Protein AF-A0AAD7IIM8-F1 (afdb_monomer_lite)

Secondary structure (DSSP, 8-state):
-TT-EE--S--S-S--TT--SSS-EEHHHHHHHHHHHHHHHHHHH-GGGHHHHHHHHHHHT-SSTTTSTT--HHHHHHHHHHHHHTS-TTTTTS-PPP-----BTTB--------------------------------

Structure (mmCIF, N/CA/C/O backbone):
data_AF-A0AAD7IIM8-F1
#
_entry.id   AF-A0AAD7IIM8-F1
#
loop_
_atom_site.group_PDB
_atom_site.id
_atom_site.type_symbol
_atom_site.label_atom_id
_atom_site.label_alt_id
_atom_site.label_comp_id
_atom_site.label_asym_id
_atom_site.label_entity_id
_atom_site.label_seq_id
_atom_site.pdbx_PDB_ins_code
_atom_site.Cartn_x
_atom_site.Cartn_y
_atom_site.Cartn_z
_atom_site.occupancy
_atom_site.B_iso_or_equiv
_atom_site.auth_seq_id
_atom_site.auth_comp_id
_atom_site.auth_asym_id
_atom_site.auth_atom_id
_atom_site.pdbx_PDB_model_num
ATOM 1 N N . PRO A 1 1 ? -21.099 5.435 1.214 1.00 53.75 1 PRO A N 1
ATOM 2 C CA . PRO A 1 1 ? -20.344 4.400 1.973 1.00 53.75 1 PRO A CA 1
ATOM 3 C C . PRO A 1 1 ? -19.258 4.956 2.915 1.00 53.75 1 PRO A C 1
ATOM 5 O O . PRO A 1 1 ? -18.907 4.272 3.867 1.00 53.75 1 PRO A O 1
ATOM 8 N N . GLU A 1 2 ? -18.746 6.172 2.682 1.00 58.75 2 GLU A N 1
ATOM 9 C CA . GLU A 1 2 ? -17.541 6.730 3.336 1.00 58.75 2 GLU A CA 1
ATOM 10 C C . GLU A 1 2 ? -17.604 6.970 4.860 1.00 58.75 2 GLU A C 1
ATOM 12 O O . GLU A 1 2 ? -16.600 7.375 5.435 1.00 58.75 2 GLU A O 1
ATOM 17 N N . ASN A 1 3 ? -18.739 6.734 5.529 1.00 67.44 3 ASN A N 1
ATOM 18 C CA . ASN A 1 3 ? -18.929 7.044 6.956 1.00 67.44 3 ASN A CA 1
ATOM 19 C C . ASN A 1 3 ? -19.396 5.839 7.800 1.00 67.44 3 ASN A C 1
ATOM 21 O O . ASN A 1 3 ? -20.126 5.997 8.776 1.00 67.44 3 ASN A O 1
ATOM 25 N N . THR A 1 4 ? -19.019 4.617 7.411 1.00 79.06 4 THR A N 1
ATOM 26 C CA . THR A 1 4 ? -19.258 3.434 8.257 1.00 79.06 4 THR A CA 1
ATOM 27 C C . THR A 1 4 ? -18.154 3.350 9.306 1.00 79.06 4 THR A C 1
ATOM 29 O O . THR A 1 4 ? -17.024 2.969 8.994 1.00 79.06 4 THR A O 1
ATOM 32 N N . GLN A 1 5 ? -18.482 3.731 10.540 1.00 87.81 5 GLN A N 1
ATOM 33 C CA . GLN A 1 5 ? -17.584 3.616 11.685 1.00 87.81 5 GLN A CA 1
ATOM 34 C C . GLN A 1 5 ? -17.854 2.331 12.472 1.00 87.81 5 GLN A C 1
ATOM 36 O O . GLN A 1 5 ? -19.012 1.974 12.693 1.00 87.81 5 GLN A O 1
ATOM 41 N N . VAL A 1 6 ? -16.796 1.653 12.922 1.00 89.44 6 VAL A N 1
ATOM 42 C CA . VAL A 1 6 ? -16.889 0.438 13.752 1.00 89.44 6 VAL A CA 1
ATOM 43 C C . VAL A 1 6 ? -15.863 0.449 14.883 1.00 89.44 6 VAL A C 1
ATOM 45 O O . VAL A 1 6 ? -14.934 1.250 14.878 1.00 89.44 6 VAL A O 1
ATOM 48 N N . VAL A 1 7 ? -16.020 -0.473 15.833 1.00 91.25 7 VAL A N 1
ATOM 49 C CA . VAL A 1 7 ? -15.014 -0.806 16.851 1.00 91.25 7 VAL A CA 1
ATOM 50 C C . VAL A 1 7 ? -14.586 -2.267 16.700 1.00 91.25 7 VAL A C 1
ATOM 52 O O . VAL A 1 7 ? -15.378 -3.121 16.306 1.00 91.25 7 VAL A O 1
ATOM 55 N N . GLY A 1 8 ? -13.337 -2.566 17.042 1.00 89.88 8 GLY A N 1
ATOM 56 C CA . GLY A 1 8 ? -12.748 -3.901 16.973 1.00 89.88 8 GLY A CA 1
ATOM 57 C C . GLY A 1 8 ? -11.231 -3.855 16.786 1.00 89.88 8 GLY A C 1
ATOM 58 O O . GLY A 1 8 ? -10.7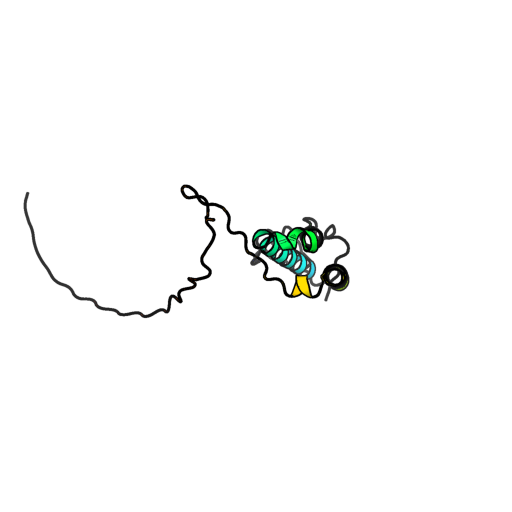05 -2.933 16.173 1.00 89.88 8 GLY A O 1
ATOM 59 N N . VAL A 1 9 ? -10.529 -4.875 17.290 1.00 86.38 9 VAL A N 1
ATOM 60 C CA . VAL A 1 9 ? -9.059 -5.040 17.162 1.00 86.38 9 VAL A CA 1
ATOM 61 C C . VAL A 1 9 ? -8.655 -6.264 16.328 1.00 86.38 9 VAL A C 1
ATOM 63 O O . VAL A 1 9 ? -7.497 -6.679 16.303 1.00 86.38 9 VAL A O 1
ATOM 66 N N . PHE A 1 10 ? -9.626 -6.888 15.665 1.00 84.12 10 PHE A N 1
ATOM 67 C CA . PHE A 1 10 ? -9.429 -8.094 14.872 1.00 84.12 10 PHE A CA 1
ATOM 68 C C . PHE A 1 10 ? -9.427 -7.744 13.378 1.00 84.12 10 PHE A C 1
ATOM 70 O O . PHE A 1 10 ? -10.468 -7.778 12.736 1.00 84.12 10 PHE A O 1
ATOM 77 N N . GLY A 1 11 ? -8.248 -7.419 12.842 1.00 82.38 11 GLY A N 1
ATOM 78 C CA . GLY A 1 11 ? -7.960 -7.381 11.400 1.00 82.38 11 GLY A CA 1
ATOM 79 C C . GLY A 1 11 ? -6.954 -8.464 10.993 1.00 82.38 11 GLY A C 1
ATOM 80 O O . GLY A 1 11 ? -6.332 -9.079 11.867 1.00 82.38 11 GLY A O 1
ATOM 81 N N . GLN A 1 12 ? -6.788 -8.706 9.689 1.00 85.12 12 GLN A N 1
ATOM 82 C CA . GLN A 1 12 ? -5.693 -9.537 9.166 1.00 85.12 12 GLN A CA 1
ATOM 83 C C . GLN A 1 12 ? -4.362 -8.793 9.310 1.00 85.12 12 GLN A C 1
ATOM 85 O O . GLN A 1 12 ? -3.417 -9.322 9.894 1.00 85.12 12 GLN A O 1
ATOM 90 N N . ASP A 1 13 ? -4.325 -7.543 8.851 1.00 88.38 13 ASP A N 1
ATOM 91 C CA . ASP A 1 13 ? -3.231 -6.625 9.127 1.00 88.38 13 ASP A CA 1
ATOM 92 C C . ASP A 1 13 ? -3.295 -6.156 10.593 1.00 88.38 13 ASP A C 1
ATOM 94 O O . ASP A 1 13 ? -4.321 -5.661 11.068 1.00 88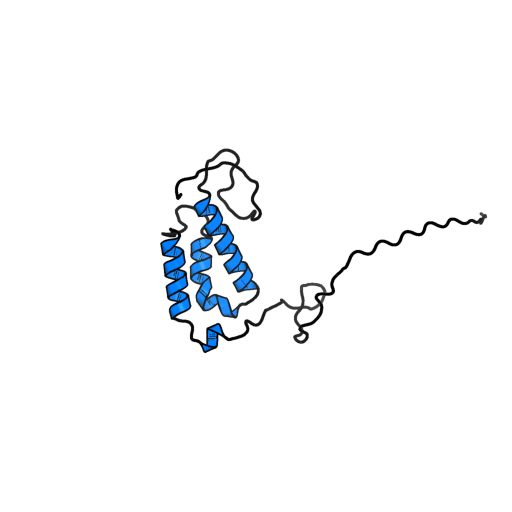.38 13 ASP A O 1
ATOM 98 N N . LYS A 1 14 ? -2.197 -6.353 11.329 1.00 87.62 14 LYS A N 1
ATOM 99 C CA . LYS A 1 14 ? -2.044 -5.930 12.733 1.00 87.62 14 LYS A CA 1
ATOM 100 C C . LYS A 1 14 ? -1.335 -4.585 12.886 1.00 87.62 14 LYS A C 1
ATOM 102 O O . LYS A 1 14 ? -1.216 -4.105 14.008 1.00 87.62 14 LYS A O 1
ATOM 107 N N . THR A 1 15 ? -0.853 -4.003 11.790 1.00 90.50 15 THR A N 1
ATOM 108 C CA . THR A 1 15 ? -0.114 -2.732 11.782 1.00 90.50 15 THR A CA 1
ATOM 109 C C . THR A 1 15 ? -1.027 -1.513 11.642 1.00 90.50 15 THR A C 1
ATOM 111 O O . THR A 1 15 ? -0.587 -0.402 11.918 1.00 90.50 15 THR A O 1
ATOM 114 N N . VAL A 1 16 ? -2.306 -1.725 11.295 1.00 90.38 16 VAL A N 1
ATOM 115 C CA . VAL A 1 16 ? -3.361 -0.699 11.228 1.00 90.38 16 VAL A CA 1
ATOM 116 C C . VAL A 1 16 ? -3.483 0.035 12.581 1.00 90.38 16 VAL A C 1
ATOM 118 O O . VAL A 1 16 ? -3.931 -0.573 13.560 1.00 90.38 16 VAL A O 1
ATOM 121 N N . PRO A 1 17 ? -3.123 1.329 12.665 1.00 89.31 17 PRO A N 1
ATOM 122 C CA . PRO A 1 17 ? -2.981 2.034 13.943 1.00 89.31 17 PRO A CA 1
ATOM 123 C C . PRO A 1 17 ? -4.310 2.422 14.610 1.00 89.31 17 PRO A C 1
ATOM 125 O O . PRO A 1 17 ? -4.353 2.601 15.826 1.00 89.31 17 PRO A O 1
ATOM 128 N N . GLU A 1 18 ? -5.404 2.547 13.854 1.00 87.81 18 GLU A N 1
ATOM 129 C CA . GLU A 1 18 ? -6.719 2.950 14.379 1.00 87.81 18 GLU A CA 1
ATOM 130 C C . GLU A 1 18 ? -7.539 1.813 15.021 1.00 87.81 18 GLU A C 1
ATOM 132 O O . GLU A 1 18 ? -8.600 2.075 15.592 1.00 87.81 18 GLU A O 1
ATOM 137 N N . LEU A 1 19 ? -7.078 0.557 14.943 1.00 89.88 19 LEU A N 1
ATOM 138 C CA . LEU A 1 19 ? -7.803 -0.600 15.476 1.00 89.88 19 LEU A CA 1
ATOM 139 C C . LEU A 1 19 ? -7.997 -0.489 16.998 1.00 89.88 19 LEU A C 1
ATOM 141 O O . LEU A 1 19 ? -7.083 -0.733 17.786 1.00 89.88 19 LEU A O 1
ATOM 145 N N . SER A 1 20 ? -9.223 -0.181 17.424 1.00 89.81 20 SER A N 1
ATOM 146 C CA . SER A 1 20 ? -9.565 0.051 18.830 1.00 89.81 20 SER A CA 1
ATOM 147 C C . SER A 1 20 ? -10.829 -0.689 19.261 1.00 89.81 20 SER A C 1
ATOM 149 O O . SER A 1 20 ? -11.802 -0.788 18.518 1.00 89.81 20 SER A O 1
ATOM 151 N N . LYS A 1 21 ? -10.846 -1.189 20.505 1.00 91.69 21 LYS A N 1
ATOM 152 C CA . LYS A 1 21 ? -12.039 -1.812 21.117 1.00 91.69 21 LYS A CA 1
ATOM 153 C C . LYS A 1 21 ? -13.105 -0.790 21.531 1.00 91.69 21 LYS A C 1
ATOM 155 O O . LYS A 1 21 ? -14.225 -1.194 21.825 1.00 91.69 21 LYS A O 1
ATOM 160 N N . THR A 1 22 ? -12.747 0.490 21.627 1.00 91.88 22 THR A N 1
ATOM 161 C CA . THR A 1 22 ? -13.566 1.528 22.279 1.00 91.88 22 THR A CA 1
ATOM 162 C C . THR A 1 22 ? -13.721 2.805 21.460 1.00 91.88 22 THR A C 1
ATOM 164 O O . THR A 1 22 ? -14.715 3.502 21.635 1.00 91.88 22 THR A O 1
ATOM 167 N N . ILE A 1 23 ? -12.769 3.117 20.577 1.00 90.25 23 ILE A N 1
ATOM 168 C CA . ILE A 1 23 ? -12.799 4.309 19.722 1.00 90.25 23 ILE A CA 1
ATOM 169 C C . ILE A 1 23 ? -13.294 3.882 18.333 1.00 90.25 23 ILE A C 1
ATOM 171 O O . ILE A 1 23 ? -12.642 3.036 17.719 1.00 90.25 23 ILE A O 1
ATOM 175 N N . PRO A 1 24 ? -14.423 4.418 17.833 1.00 90.75 24 PRO A N 1
ATOM 176 C CA . PRO A 1 24 ? -14.891 4.116 16.488 1.00 90.75 24 PRO A CA 1
ATOM 177 C C . PRO A 1 24 ? -13.924 4.637 15.421 1.00 90.75 24 PRO A C 1
ATOM 179 O O . PRO A 1 24 ? -13.488 5.786 15.486 1.00 90.75 24 PRO A O 1
ATOM 182 N N . TYR A 1 25 ? -13.635 3.815 14.416 1.00 89.19 25 TYR A N 1
ATOM 183 C CA . TYR A 1 25 ? -12.771 4.159 13.286 1.00 89.19 25 TYR A CA 1
ATOM 184 C C . TYR A 1 25 ? -13.452 3.874 11.946 1.00 89.19 25 TYR A C 1
ATOM 186 O O . TYR A 1 25 ? -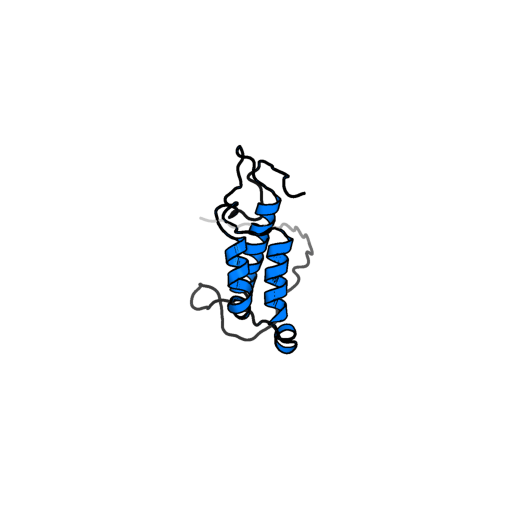14.394 3.085 11.860 1.00 89.19 25 TYR A O 1
ATOM 194 N N . ASN A 1 26 ? -12.983 4.532 10.885 1.00 88.38 26 ASN A N 1
ATOM 195 C CA . ASN A 1 26 ? -13.561 4.426 9.547 1.00 88.38 26 ASN A CA 1
ATOM 196 C C . ASN A 1 26 ? -13.007 3.202 8.796 1.00 88.38 26 ASN A C 1
ATOM 198 O O . ASN A 1 26 ? -11.832 3.186 8.428 1.00 88.38 26 ASN A O 1
ATOM 202 N N . LEU A 1 27 ? -13.861 2.214 8.506 1.00 86.69 27 LEU A N 1
ATOM 203 C CA . LEU A 1 27 ? -13.471 0.999 7.772 1.00 86.69 27 LEU A CA 1
ATOM 204 C C . LEU A 1 27 ? -12.835 1.291 6.409 1.00 86.69 27 LEU A C 1
ATOM 206 O O . LEU A 1 27 ? -11.845 0.669 6.040 1.00 86.69 27 LEU A O 1
ATOM 210 N N . PHE A 1 28 ? -13.349 2.282 5.681 1.00 85.81 28 PHE A N 1
ATOM 211 C CA . PHE A 1 28 ? -12.829 2.619 4.359 1.00 85.81 28 PHE A CA 1
ATOM 212 C C . PHE A 1 28 ? -11.375 3.132 4.418 1.00 85.81 28 PHE A C 1
ATOM 214 O O . PHE A 1 28 ? -10.579 2.882 3.514 1.00 85.81 28 PHE A O 1
ATOM 221 N N . LYS A 1 29 ? -10.997 3.809 5.512 1.00 85.88 29 LYS A N 1
ATOM 222 C CA . LYS A 1 29 ? -9.610 4.234 5.753 1.00 85.88 29 LYS A CA 1
ATOM 223 C C . LYS A 1 29 ? -8.705 3.055 6.123 1.00 85.88 29 LYS A C 1
ATOM 225 O O . LYS A 1 29 ? -7.552 3.050 5.688 1.00 85.88 29 LYS A O 1
ATOM 230 N N . VAL A 1 30 ? -9.223 2.065 6.856 1.00 89.19 30 VAL A N 1
ATOM 231 C CA . VAL A 1 30 ? -8.514 0.808 7.161 1.00 89.19 30 VAL A CA 1
ATOM 232 C C . VAL A 1 30 ? -8.209 0.037 5.877 1.00 89.19 30 VAL A C 1
ATOM 234 O O . VAL A 1 30 ? -7.069 -0.370 5.673 1.00 89.19 30 VAL A O 1
ATOM 237 N N . ASP A 1 31 ? -9.177 -0.105 4.969 1.00 88.25 31 ASP A N 1
ATOM 238 C CA . ASP A 1 31 ? -8.973 -0.816 3.698 1.00 88.25 31 ASP A CA 1
ATOM 239 C C . ASP A 1 31 ? -7.921 -0.139 2.805 1.00 88.25 31 ASP A C 1
ATOM 241 O O . ASP A 1 31 ? -7.092 -0.823 2.202 1.00 88.25 31 ASP A O 1
ATOM 245 N N . ILE A 1 32 ? -7.879 1.201 2.779 1.00 88.75 32 ILE A N 1
ATOM 246 C CA . ILE A 1 32 ? -6.802 1.955 2.114 1.00 88.75 32 ILE A CA 1
ATOM 247 C C . ILE A 1 32 ? -5.436 1.629 2.728 1.00 88.75 32 ILE A C 1
ATOM 249 O O . ILE A 1 32 ? -4.483 1.398 1.986 1.00 88.75 32 ILE A O 1
ATOM 253 N N . TYR A 1 33 ? -5.331 1.588 4.058 1.00 91.19 33 TYR A N 1
ATOM 254 C CA . TYR A 1 33 ? -4.073 1.282 4.743 1.00 91.19 33 TYR A CA 1
ATOM 255 C C . TYR A 1 33 ? -3.597 -0.146 4.434 1.00 91.19 33 TYR A C 1
ATOM 257 O O . TYR A 1 33 ? -2.452 -0.341 4.026 1.00 91.19 33 TYR A O 1
ATOM 265 N N . GLN A 1 34 ? -4.498 -1.130 4.528 1.00 92.19 34 GLN A N 1
ATOM 266 C CA . GLN A 1 34 ? -4.205 -2.528 4.193 1.00 92.19 34 GLN A CA 1
ATOM 267 C C . GLN A 1 34 ? -3.761 -2.679 2.727 1.00 92.19 34 GLN A C 1
ATOM 269 O O . GLN A 1 34 ? -2.775 -3.361 2.448 1.00 92.19 34 GLN A O 1
ATOM 274 N N . LEU A 1 35 ? -4.423 -1.999 1.782 1.00 91.31 35 LEU A N 1
ATOM 275 C CA . LEU A 1 35 ? -4.018 -2.001 0.372 1.00 91.31 35 LEU A CA 1
ATOM 276 C C . LEU A 1 35 ? -2.662 -1.302 0.151 1.00 91.31 35 LEU A C 1
ATOM 278 O O . LEU A 1 35 ? -1.862 -1.759 -0.664 1.00 91.31 35 LEU A O 1
ATOM 282 N N . GLY A 1 36 ? -2.363 -0.244 0.907 1.00 92.19 36 GLY A N 1
ATOM 283 C CA . GLY A 1 36 ? -1.043 0.392 0.923 1.00 92.19 36 GLY A CA 1
ATOM 284 C C . GLY A 1 36 ? 0.060 -0.571 1.377 1.00 92.19 36 GLY A C 1
ATOM 285 O O . GLY A 1 36 ? 1.115 -0.644 0.748 1.00 92.19 36 GLY A O 1
ATOM 286 N N . ASN A 1 37 ? -0.212 -1.390 2.395 1.00 94.75 37 ASN A N 1
ATOM 287 C CA . ASN A 1 37 ? 0.706 -2.442 2.834 1.00 94.75 37 ASN A CA 1
ATOM 288 C C . ASN A 1 37 ? 0.864 -3.578 1.811 1.00 94.75 37 ASN A C 1
ATOM 290 O O . ASN A 1 37 ? 1.966 -4.107 1.670 1.00 94.75 37 ASN A O 1
ATOM 294 N N . VAL A 1 38 ? -0.171 -3.902 1.026 1.00 94.31 38 VAL A N 1
ATOM 295 C CA . VAL A 1 38 ? -0.024 -4.801 -0.135 1.00 94.31 38 VAL A CA 1
ATOM 296 C C . VAL A 1 38 ? 0.933 -4.202 -1.172 1.00 94.31 38 VAL A C 1
ATOM 298 O O . VAL A 1 38 ? 1.804 -4.919 -1.666 1.00 94.31 38 VAL A O 1
ATOM 301 N N . PHE A 1 39 ? 0.848 -2.898 -1.468 1.00 93.62 39 PHE A N 1
ATOM 302 C CA . PHE A 1 39 ? 1.838 -2.243 -2.332 1.00 93.62 39 PHE A CA 1
ATOM 303 C C . PHE A 1 39 ? 3.251 -2.279 -1.731 1.00 93.62 39 PHE A C 1
ATOM 305 O O . PHE A 1 39 ? 4.189 -2.586 -2.463 1.00 93.62 39 PHE A O 1
ATOM 312 N N . ASN A 1 40 ? 3.418 -2.038 -0.426 1.00 94.50 40 ASN A N 1
ATOM 313 C CA . ASN A 1 40 ? 4.726 -2.137 0.239 1.00 94.50 40 ASN A CA 1
ATOM 314 C C . ASN A 1 40 ? 5.326 -3.550 0.116 1.00 94.50 40 ASN A C 1
ATOM 316 O O . ASN A 1 40 ? 6.473 -3.682 -0.305 1.00 94.50 40 ASN A O 1
ATOM 320 N N . ALA A 1 41 ? 4.546 -4.604 0.379 1.00 93.31 41 ALA A N 1
ATOM 321 C CA . ALA A 1 41 ? 4.996 -5.993 0.238 1.00 93.31 41 ALA A CA 1
ATOM 322 C C . ALA A 1 41 ? 5.330 -6.369 -1.222 1.00 93.31 41 ALA A C 1
ATOM 324 O O . ALA A 1 41 ? 6.271 -7.123 -1.484 1.00 93.31 41 ALA A O 1
ATOM 325 N N . LEU A 1 42 ? 4.590 -5.827 -2.197 1.00 93.25 42 LEU A N 1
ATOM 326 C CA . LEU A 1 42 ? 4.915 -5.981 -3.618 1.00 93.25 42 LEU A CA 1
ATOM 327 C C . LEU A 1 42 ? 6.202 -5.239 -3.998 1.00 93.25 42 LEU A C 1
ATOM 329 O O . LEU A 1 42 ? 6.988 -5.775 -4.771 1.00 93.25 42 LEU A O 1
ATOM 333 N N . ILE A 1 43 ? 6.442 -4.047 -3.450 1.00 94.25 43 ILE A N 1
ATOM 334 C CA . ILE A 1 43 ? 7.663 -3.262 -3.682 1.00 94.25 43 ILE A CA 1
ATOM 335 C C . ILE A 1 43 ? 8.887 -3.934 -3.048 1.00 94.25 43 ILE A C 1
ATOM 337 O O . ILE A 1 43 ? 9.933 -3.998 -3.689 1.00 94.25 43 ILE A O 1
ATOM 341 N N . GLU A 1 44 ? 8.758 -4.478 -1.837 1.00 91.94 44 GLU A N 1
ATOM 342 C CA . GLU A 1 44 ? 9.804 -5.267 -1.175 1.00 91.94 44 GLU A CA 1
ATOM 343 C C . GLU A 1 44 ? 10.178 -6.493 -2.020 1.00 91.94 44 GLU A C 1
ATOM 345 O O . GLU A 1 44 ? 11.349 -6.706 -2.337 1.00 91.94 44 GLU A O 1
ATOM 350 N N . LYS A 1 45 ? 9.171 -7.255 -2.470 1.00 91.88 45 LYS A N 1
ATOM 351 C CA . LYS A 1 45 ? 9.377 -8.427 -3.327 1.00 91.88 45 LYS A CA 1
ATOM 352 C C . LYS A 1 45 ? 9.889 -8.065 -4.725 1.00 91.88 45 LYS A C 1
ATOM 354 O O . LYS A 1 45 ? 10.635 -8.847 -5.309 1.00 91.88 45 LYS A O 1
ATOM 359 N N . TYR A 1 46 ? 9.491 -6.919 -5.275 1.00 92.56 46 TYR A N 1
ATOM 360 C CA . TYR A 1 46 ? 9.820 -6.466 -6.629 1.00 92.56 46 TYR A CA 1
ATOM 361 C C . TYR A 1 46 ? 10.335 -5.012 -6.612 1.00 92.56 46 TYR A C 1
ATOM 363 O O . TYR A 1 46 ? 9.595 -4.096 -6.987 1.00 92.56 46 TYR A O 1
ATOM 371 N N . PRO A 1 47 ? 11.618 -4.769 -6.268 1.00 90.50 47 PRO A N 1
ATOM 372 C CA . PRO A 1 47 ? 12.163 -3.413 -6.102 1.00 90.50 47 PRO A CA 1
ATOM 373 C C . PRO A 1 47 ? 12.013 -2.493 -7.324 1.00 90.50 47 PRO A C 1
ATOM 375 O O . PRO A 1 47 ? 11.946 -1.275 -7.183 1.00 90.50 47 PRO A O 1
ATOM 378 N N . ALA A 1 48 ? 11.881 -3.061 -8.529 1.00 89.75 48 ALA A N 1
ATOM 379 C CA . ALA A 1 48 ? 11.576 -2.325 -9.758 1.00 89.75 48 ALA A CA 1
ATOM 380 C C . ALA A 1 48 ? 10.232 -1.559 -9.717 1.00 89.75 48 ALA A C 1
ATOM 382 O O . ALA A 1 48 ? 10.045 -0.621 -10.488 1.00 89.75 48 ALA A O 1
ATOM 383 N N . MET A 1 49 ? 9.304 -1.919 -8.822 1.00 90.94 49 MET A N 1
ATOM 384 C CA . MET A 1 49 ? 8.046 -1.194 -8.604 1.00 90.94 49 MET A CA 1
ATOM 385 C C . MET A 1 49 ? 8.217 0.075 -7.753 1.00 90.94 49 MET A C 1
ATOM 387 O O . MET A 1 49 ? 7.371 0.969 -7.832 1.00 90.94 49 MET A O 1
ATOM 391 N N . ALA A 1 50 ? 9.289 0.174 -6.954 1.00 92.50 50 ALA A N 1
ATOM 392 C CA . ALA A 1 50 ? 9.486 1.253 -5.981 1.00 92.50 50 ALA A CA 1
ATOM 393 C C . ALA A 1 50 ? 9.423 2.674 -6.584 1.00 92.50 50 ALA A C 1
ATOM 395 O O . ALA A 1 50 ? 8.728 3.509 -6.001 1.00 92.50 50 ALA A O 1
ATOM 396 N N . PRO A 1 51 ? 10.057 2.973 -7.742 1.00 92.12 51 PRO A N 1
ATOM 397 C CA . PRO A 1 51 ? 10.049 4.325 -8.313 1.00 92.12 51 PRO A CA 1
ATOM 398 C C . PRO A 1 51 ? 8.658 4.807 -8.743 1.00 92.12 51 PRO A C 1
ATOM 400 O O . PRO A 1 51 ? 8.418 6.008 -8.806 1.00 92.12 51 PRO A O 1
ATOM 403 N N . TYR A 1 52 ? 7.752 3.871 -9.038 1.00 90.44 52 TYR A N 1
ATOM 404 C CA . TYR A 1 52 ? 6.415 4.148 -9.556 1.00 90.44 52 TYR A CA 1
ATOM 405 C C . TYR A 1 52 ? 5.372 4.173 -8.436 1.00 90.44 52 TYR A C 1
ATOM 407 O O . TYR A 1 52 ? 4.628 5.139 -8.295 1.00 90.44 52 TYR A O 1
ATOM 415 N N . PHE A 1 53 ? 5.331 3.119 -7.616 1.00 92.25 53 PHE A N 1
ATOM 416 C CA . PHE A 1 53 ? 4.269 2.910 -6.627 1.00 92.25 53 PHE A CA 1
ATOM 417 C C . PHE A 1 53 ? 4.661 3.302 -5.197 1.00 92.25 53 PHE A C 1
ATOM 419 O O . PHE A 1 53 ? 3.773 3.456 -4.361 1.00 92.25 53 PHE A O 1
ATOM 426 N N . GLY A 1 54 ? 5.947 3.528 -4.905 1.00 92.38 54 GLY A N 1
ATOM 427 C CA . GLY A 1 54 ? 6.421 3.934 -3.574 1.00 92.38 54 GLY A CA 1
ATOM 428 C C . GLY A 1 54 ? 5.733 5.187 -3.007 1.00 92.38 54 GLY A C 1
ATOM 429 O O . GLY A 1 54 ? 5.283 5.144 -1.859 1.00 92.38 54 GLY A O 1
ATOM 430 N N . PRO A 1 55 ? 5.561 6.279 -3.783 1.00 91.31 55 PRO A N 1
ATOM 431 C CA . PRO A 1 55 ? 4.835 7.464 -3.319 1.00 91.31 55 PRO A CA 1
ATOM 432 C C . PRO A 1 55 ? 3.356 7.186 -3.006 1.00 91.31 55 PRO A C 1
ATOM 434 O O . PRO A 1 55 ? 2.827 7.704 -2.024 1.00 91.31 55 PRO A O 1
ATOM 437 N N . LEU A 1 56 ? 2.695 6.337 -3.805 1.00 91.50 56 LEU A N 1
ATOM 438 C CA . LEU A 1 56 ? 1.301 5.942 -3.581 1.00 91.50 56 LEU A CA 1
ATOM 439 C C . LEU A 1 56 ? 1.170 5.088 -2.313 1.00 91.50 56 LEU A C 1
ATOM 441 O O . LEU A 1 56 ? 0.363 5.418 -1.447 1.00 91.50 56 LEU A O 1
ATOM 445 N N . ALA A 1 57 ? 2.004 4.057 -2.164 1.00 92.56 57 ALA A N 1
ATOM 446 C CA . ALA A 1 57 ? 2.017 3.190 -0.988 1.00 92.56 57 ALA A CA 1
ATOM 447 C C . ALA A 1 57 ? 2.251 3.996 0.302 1.00 92.56 57 ALA A C 1
ATOM 449 O O . ALA A 1 57 ? 1.451 3.920 1.232 1.00 92.56 57 ALA A O 1
ATOM 450 N N . THR A 1 58 ? 3.261 4.875 0.301 1.00 91.25 58 THR A N 1
ATOM 451 C CA . THR A 1 58 ? 3.580 5.777 1.425 1.00 91.25 58 THR A CA 1
ATOM 452 C C . THR A 1 58 ? 2.408 6.693 1.795 1.00 91.25 58 THR A C 1
ATOM 454 O O . THR A 1 58 ? 2.172 6.945 2.975 1.00 91.25 58 THR A O 1
ATOM 457 N N . SER A 1 59 ? 1.654 7.192 0.809 1.00 89.38 59 SER A N 1
ATOM 458 C CA . SER A 1 59 ? 0.453 8.014 1.037 1.00 89.38 59 SER A CA 1
ATOM 459 C C . SER A 1 59 ? -0.687 7.208 1.678 1.00 89.38 59 SER A C 1
ATOM 461 O O . SER A 1 59 ? -1.382 7.686 2.577 1.00 89.38 59 SER A O 1
ATOM 463 N N . MET A 1 60 ? -0.861 5.956 1.248 1.00 89.88 60 MET A N 1
ATOM 464 C CA . MET A 1 60 ? -1.911 5.060 1.740 1.00 89.88 60 MET A CA 1
ATOM 465 C C . MET A 1 60 ? -1.635 4.549 3.163 1.00 89.88 60 MET A C 1
ATOM 467 O O . MET A 1 60 ? -2.581 4.377 3.932 1.00 89.88 60 MET A O 1
ATOM 471 N N . THR A 1 61 ? -0.366 4.372 3.546 1.00 92.19 61 THR A N 1
ATOM 472 C CA . THR A 1 61 ? 0.044 3.852 4.867 1.00 92.19 61 THR A CA 1
ATOM 473 C C . THR A 1 61 ? 0.429 4.931 5.890 1.00 92.19 61 THR A C 1
ATOM 475 O O . THR A 1 61 ? 1.181 4.650 6.827 1.00 92.19 61 THR A O 1
ATOM 478 N N . GLN A 1 62 ? -0.061 6.170 5.749 1.00 89.62 62 GLN A N 1
ATOM 479 C CA . GLN A 1 62 ? 0.123 7.195 6.789 1.00 89.62 62 GLN A CA 1
ATOM 480 C C . GLN A 1 62 ? -0.547 6.773 8.106 1.00 89.62 62 GLN A C 1
ATOM 482 O O . GLN A 1 62 ? -1.622 6.166 8.113 1.00 89.62 62 GLN A O 1
ATOM 487 N N . GLN A 1 63 ? 0.104 7.090 9.227 1.00 87.44 63 GLN A N 1
ATOM 488 C CA . GLN A 1 63 ? -0.301 6.609 10.550 1.00 87.44 63 GLN A CA 1
ATOM 489 C C . GLN A 1 63 ? -1.638 7.219 10.991 1.00 87.44 63 GLN A C 1
ATOM 491 O O . GLN A 1 63 ? -2.594 6.489 11.250 1.00 87.44 63 GLN A O 1
ATOM 496 N N . SER A 1 64 ? -1.757 8.547 10.989 1.00 82.31 64 SER A N 1
ATOM 497 C CA . SER A 1 64 ? -3.049 9.206 11.205 1.00 82.31 64 SER A CA 1
ATOM 498 C C . SER A 1 64 ? -4.002 8.941 10.028 1.00 82.31 64 SER A C 1
ATOM 500 O O . SER A 1 64 ? -3.644 9.128 8.863 1.00 82.31 64 SER A O 1
ATOM 502 N N . SER A 1 65 ? -5.237 8.506 10.319 1.00 78.00 65 SER A N 1
ATOM 503 C CA . SER A 1 65 ? -6.278 8.229 9.307 1.00 78.00 65 SER A CA 1
ATOM 504 C C . SER A 1 65 ? -6.662 9.457 8.479 1.00 78.00 65 SER A C 1
ATOM 506 O O . SER A 1 65 ? -7.120 9.334 7.334 1.00 78.00 65 SER A O 1
ATOM 508 N N . ASP A 1 66 ? -6.457 10.630 9.071 1.00 75.44 66 ASP A N 1
ATOM 509 C CA . ASP A 1 66 ? -6.826 11.932 8.532 1.00 75.44 66 ASP A CA 1
ATOM 510 C C . ASP A 1 66 ? -5.643 12.540 7.760 1.00 75.44 66 ASP A C 1
ATOM 512 O O . ASP A 1 66 ? -5.842 13.199 6.740 1.00 75.44 66 ASP A O 1
ATOM 516 N N . GLU A 1 67 ? -4.411 12.217 8.175 1.00 71.00 67 GLU A N 1
ATOM 517 C CA . GLU A 1 67 ? -3.172 12.534 7.450 1.00 71.00 67 GLU A CA 1
ATOM 518 C C . GLU A 1 67 ? -2.879 11.577 6.289 1.00 71.00 67 GLU A C 1
ATOM 520 O O . GLU A 1 67 ? -2.000 11.901 5.498 1.00 71.00 67 GLU A O 1
ATOM 525 N N . ARG A 1 68 ? -3.614 10.456 6.126 1.00 74.69 68 ARG A N 1
ATOM 526 C CA . ARG A 1 68 ? -3.729 9.720 4.841 1.00 74.69 68 ARG A CA 1
ATOM 527 C C . ARG A 1 68 ? -4.355 10.671 3.827 1.00 74.69 68 ARG A C 1
ATOM 529 O O . ARG A 1 68 ? -5.594 10.761 3.750 1.00 74.69 68 ARG A O 1
ATOM 536 N N . PRO A 1 69 ? -3.529 11.447 3.112 1.00 50.28 69 PRO A N 1
ATOM 537 C CA . PRO A 1 69 ? -3.920 12.764 2.682 1.00 50.28 69 PRO A CA 1
ATOM 538 C C . PRO A 1 69 ? -4.802 12.578 1.469 1.00 50.28 69 PRO A C 1
ATOM 540 O O . PRO A 1 69 ? -4.394 11.948 0.492 1.00 50.28 69 PRO A O 1
ATOM 543 N N . THR A 1 70 ? -6.017 13.129 1.524 1.00 50.84 70 THR A N 1
ATOM 544 C CA . THR A 1 70 ? -6.848 13.287 0.322 1.00 50.84 70 THR A CA 1
ATOM 545 C C . THR A 1 70 ? -6.916 12.012 -0.529 1.00 50.84 70 THR A C 1
ATOM 547 O O . THR A 1 70 ? -6.697 12.043 -1.731 1.00 50.84 70 THR A O 1
ATOM 550 N N . CYS A 1 71 ? -7.165 10.872 0.120 1.00 55.72 71 CYS A N 1
ATOM 551 C CA . CYS A 1 71 ? -7.442 9.596 -0.534 1.00 55.72 71 CYS A CA 1
ATOM 552 C C . CYS A 1 71 ? -8.884 9.177 -0.236 1.00 55.72 71 CYS A C 1
ATOM 554 O O . CYS A 1 71 ? -9.156 8.309 0.592 1.00 55.72 71 CYS A O 1
ATOM 556 N N . THR A 1 72 ? -9.821 9.831 -0.921 1.00 67.50 72 THR A N 1
ATOM 557 C CA . THR A 1 72 ? -11.043 9.152 -1.381 1.00 67.50 72 THR A CA 1
ATOM 558 C C . THR A 1 72 ? -10.652 8.052 -2.380 1.00 67.50 72 THR A C 1
ATOM 560 O O . THR A 1 72 ? -9.553 8.094 -2.943 1.00 67.50 72 THR A O 1
ATOM 563 N N . ALA A 1 73 ? -11.528 7.071 -2.639 1.00 68.00 73 ALA A N 1
ATOM 564 C CA . ALA A 1 73 ? -11.234 5.997 -3.605 1.00 68.00 73 ALA A CA 1
ATOM 565 C C . ALA A 1 73 ? -10.818 6.562 -4.976 1.00 68.00 73 ALA A C 1
ATOM 567 O O . ALA A 1 73 ? -9.886 6.067 -5.602 1.00 68.00 73 ALA A O 1
ATOM 568 N N . SER A 1 74 ? -11.465 7.652 -5.392 1.00 79.62 74 SER A N 1
ATOM 569 C CA . SER A 1 74 ? -11.190 8.400 -6.618 1.00 79.62 74 SER A CA 1
ATOM 570 C C . SER A 1 74 ? -9.817 9.074 -6.648 1.00 79.62 74 SER A C 1
ATOM 572 O O . SER A 1 74 ? -9.231 9.164 -7.719 1.00 79.62 74 SER A O 1
ATOM 574 N N . GLN A 1 75 ? -9.270 9.531 -5.519 1.00 82.00 75 GLN A N 1
ATOM 575 C CA . GLN A 1 75 ? -7.950 10.177 -5.490 1.00 82.00 75 GLN A CA 1
ATOM 576 C C . GLN A 1 75 ? -6.803 9.158 -5.469 1.00 82.00 75 GLN A C 1
ATOM 578 O O . GLN A 1 75 ? -5.812 9.344 -6.175 1.00 82.00 75 GLN A O 1
ATOM 583 N N . ALA A 1 76 ? -6.964 8.045 -4.744 1.00 79.88 76 ALA A N 1
ATOM 584 C CA . ALA A 1 76 ? -6.037 6.916 -4.836 1.00 79.88 76 ALA A CA 1
ATOM 585 C C . ALA A 1 76 ? -6.043 6.310 -6.254 1.00 79.88 76 ALA A C 1
ATOM 587 O O . ALA A 1 76 ? -4.979 6.046 -6.814 1.00 79.88 76 ALA A O 1
ATOM 588 N N . LEU A 1 77 ? -7.231 6.176 -6.862 1.00 86.12 77 LEU A N 1
ATOM 589 C CA . LEU A 1 77 ? -7.388 5.773 -8.260 1.00 86.12 77 LEU A CA 1
ATOM 590 C C . LEU A 1 77 ? -6.727 6.772 -9.218 1.00 86.12 77 LEU A C 1
ATOM 592 O O . LEU A 1 77 ? -5.951 6.346 -10.060 1.00 86.12 77 LEU A O 1
ATOM 596 N N . ALA A 1 78 ? -6.943 8.081 -9.060 1.00 88.44 78 ALA A N 1
ATOM 597 C CA . ALA A 1 78 ? -6.317 9.089 -9.917 1.00 88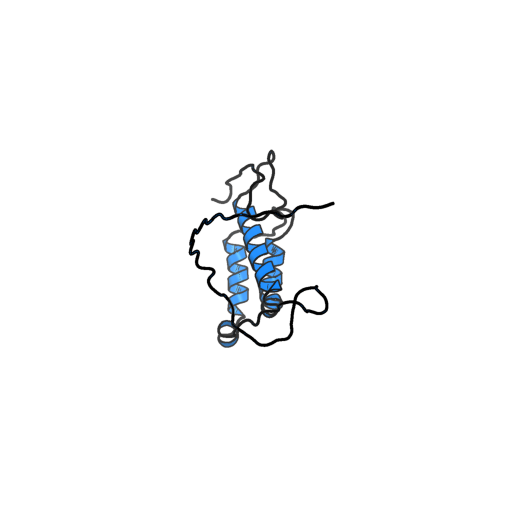.44 78 ALA A CA 1
ATOM 598 C C . ALA A 1 78 ? -4.779 9.054 -9.834 1.00 88.44 78 ALA A C 1
ATOM 600 O O . ALA A 1 78 ? -4.110 9.128 -10.860 1.00 88.44 78 ALA A O 1
ATOM 601 N N . HIS A 1 79 ? -4.195 8.881 -8.641 1.00 86.62 79 HIS A N 1
ATOM 602 C CA . HIS A 1 79 ? -2.749 8.660 -8.507 1.00 86.62 79 HIS A CA 1
ATOM 603 C C . HIS A 1 79 ? -2.293 7.371 -9.206 1.00 86.62 79 HIS A C 1
ATOM 605 O O . HIS A 1 79 ? -1.284 7.390 -9.910 1.00 86.62 79 HIS A O 1
ATOM 611 N N . PHE A 1 80 ? -3.030 6.269 -9.051 1.00 89.56 80 PHE A N 1
ATOM 612 C CA . PHE A 1 80 ? -2.737 5.007 -9.731 1.00 89.56 80 PHE A CA 1
ATOM 613 C C . PHE A 1 80 ? -2.812 5.141 -11.263 1.00 89.56 80 PHE A C 1
ATOM 615 O O . PHE A 1 80 ? -1.892 4.722 -11.958 1.00 89.56 80 PHE A O 1
ATOM 622 N N . GLU A 1 81 ? -3.852 5.785 -11.794 1.00 92.38 81 GLU A N 1
ATOM 623 C CA . GLU A 1 81 ? -4.030 6.062 -13.224 1.00 92.38 81 GLU A CA 1
ATOM 624 C C . GLU A 1 81 ? -2.920 6.967 -13.771 1.00 92.38 81 GLU A C 1
ATOM 626 O O . GLU A 1 81 ? -2.366 6.680 -14.834 1.00 92.38 81 GLU A O 1
ATOM 631 N N . ILE A 1 82 ? -2.530 8.009 -13.025 1.00 92.31 82 ILE A N 1
ATOM 632 C CA . ILE A 1 82 ? -1.374 8.850 -13.358 1.00 92.31 82 ILE A CA 1
ATOM 633 C C . ILE A 1 82 ? -0.112 7.987 -13.439 1.00 92.31 82 ILE A C 1
ATOM 635 O O . ILE A 1 82 ? 0.572 8.041 -14.461 1.00 92.31 82 ILE A O 1
ATOM 639 N N . ILE A 1 83 ? 0.183 7.153 -12.437 1.00 90.56 83 ILE A N 1
ATOM 640 C CA . ILE A 1 83 ? 1.352 6.256 -12.456 1.00 90.56 83 ILE A CA 1
ATOM 641 C C . ILE A 1 83 ? 1.302 5.326 -13.678 1.00 90.56 83 ILE A C 1
ATOM 643 O O . ILE A 1 83 ? 2.263 5.268 -14.444 1.00 90.56 83 ILE A O 1
ATOM 647 N N . CYS A 1 84 ? 0.170 4.661 -13.921 1.00 91.25 84 CYS A N 1
ATOM 648 C CA . CYS A 1 84 ? -0.007 3.764 -15.061 1.00 91.25 84 CYS A CA 1
ATOM 649 C C . CYS A 1 84 ? 0.119 4.469 -16.419 1.00 91.25 84 CYS A C 1
ATOM 651 O O . CYS A 1 84 ? 0.642 3.866 -17.352 1.00 91.25 84 CYS A O 1
ATOM 653 N N . SER A 1 85 ? -0.290 5.737 -16.539 1.00 92.69 85 SER A N 1
ATOM 654 C CA . SER A 1 85 ? -0.147 6.510 -17.785 1.00 92.69 85 SER A CA 1
ATOM 655 C C . SER A 1 85 ? 1.310 6.820 -18.163 1.00 92.69 85 SER A C 1
ATOM 657 O O . SER A 1 85 ? 1.594 7.063 -19.334 1.00 92.69 85 SER A O 1
ATOM 659 N N . HIS A 1 86 ? 2.236 6.764 -17.198 1.00 89.88 86 HIS A N 1
ATOM 660 C CA . HIS A 1 86 ? 3.675 6.939 -17.423 1.00 89.88 86 HIS A CA 1
ATOM 661 C C . HIS A 1 86 ? 4.412 5.618 -17.714 1.00 89.88 86 HIS A C 1
ATOM 663 O O . HIS A 1 86 ? 5.596 5.651 -18.050 1.00 89.88 86 HIS A O 1
ATOM 669 N N . LEU A 1 87 ? 3.746 4.462 -17.602 1.00 89.88 87 LEU A N 1
ATOM 670 C CA . LEU A 1 87 ? 4.326 3.158 -17.931 1.00 89.88 87 LEU A CA 1
ATOM 671 C C . LEU A 1 87 ? 4.173 2.871 -19.426 1.00 89.88 87 LEU A C 1
ATOM 673 O O . LEU A 1 87 ? 3.070 2.905 -19.977 1.00 89.88 87 LEU A O 1
ATOM 677 N N . SER A 1 88 ? 5.272 2.535 -20.101 1.00 89.44 88 SER A N 1
ATOM 678 C CA . SER A 1 88 ? 5.205 2.131 -21.503 1.00 89.44 88 SER A CA 1
ATOM 679 C C . SER A 1 88 ? 4.573 0.742 -21.652 1.00 89.44 88 SER A C 1
ATOM 681 O O . SER A 1 88 ? 4.566 -0.085 -20.736 1.00 89.44 88 SER A O 1
ATOM 683 N N . SER A 1 89 ? 4.111 0.422 -22.865 1.00 87.12 89 SER A N 1
ATOM 684 C CA . SER A 1 89 ? 3.677 -0.945 -23.196 1.00 87.12 89 SER A CA 1
ATOM 685 C C . SER A 1 89 ? 4.778 -1.995 -23.001 1.00 87.12 89 SER A C 1
ATOM 687 O O . SER A 1 89 ? 4.459 -3.173 -22.864 1.00 87.12 89 SER A O 1
ATOM 689 N N . THR A 1 90 ? 6.053 -1.595 -22.996 1.00 87.38 90 THR A N 1
ATOM 690 C CA . THR A 1 90 ? 7.187 -2.480 -22.704 1.00 87.38 90 THR A CA 1
ATOM 691 C C . THR A 1 90 ? 7.313 -2.726 -21.204 1.00 87.38 90 THR A C 1
ATOM 693 O O . THR A 1 90 ? 7.459 -3.877 -20.803 1.00 87.38 90 THR A O 1
ATOM 696 N N . ASP A 1 91 ? 7.168 -1.686 -20.377 1.00 85.69 91 ASP A N 1
ATOM 697 C CA . ASP A 1 91 ? 7.227 -1.797 -18.911 1.00 85.69 91 ASP A CA 1
ATOM 698 C C . ASP A 1 91 ? 6.097 -2.691 -18.389 1.00 85.69 91 ASP A C 1
ATOM 700 O O . ASP A 1 91 ? 6.345 -3.634 -17.642 1.00 85.69 91 ASP A O 1
ATOM 704 N N . LEU A 1 92 ? 4.870 -2.480 -18.882 1.00 85.44 92 LEU A N 1
ATOM 705 C CA . LEU A 1 92 ? 3.690 -3.290 -18.542 1.00 85.44 92 LEU A CA 1
ATOM 706 C C . LEU A 1 92 ? 3.788 -4.758 -18.998 1.00 85.44 92 LEU A C 1
ATOM 708 O O . LEU A 1 92 ? 3.092 -5.618 -18.460 1.00 85.44 92 LEU A O 1
ATOM 712 N N . ARG A 1 93 ? 4.622 -5.058 -20.002 1.00 87.00 93 ARG A N 1
ATOM 713 C CA . ARG A 1 93 ? 4.898 -6.428 -20.480 1.00 87.00 93 ARG A CA 1
ATOM 714 C C . ARG A 1 93 ? 6.146 -7.039 -19.844 1.00 87.00 93 ARG A C 1
ATOM 716 O O . ARG A 1 93 ? 6.393 -8.233 -20.029 1.00 87.00 93 ARG A O 1
ATOM 723 N N . SER A 1 94 ? 6.943 -6.241 -19.140 1.00 85.12 94 SER A N 1
ATOM 724 C CA . SER A 1 94 ? 8.171 -6.695 -18.507 1.00 85.12 94 SER A CA 1
ATOM 725 C C . SER A 1 94 ? 7.848 -7.628 -17.345 1.00 85.12 94 SER A C 1
ATOM 727 O O . SER A 1 94 ? 6.939 -7.385 -16.550 1.00 85.12 94 SER A O 1
ATOM 729 N N . ARG A 1 95 ? 8.604 -8.721 -17.222 1.00 86.06 95 ARG A N 1
ATOM 730 C CA . ARG A 1 95 ? 8.481 -9.608 -16.064 1.00 86.06 95 ARG A CA 1
ATOM 731 C C . ARG A 1 95 ? 9.198 -8.967 -14.886 1.00 86.06 95 ARG A C 1
ATOM 733 O O . ARG A 1 95 ? 10.427 -8.897 -14.891 1.00 86.06 95 ARG A O 1
ATOM 740 N N . LEU A 1 96 ? 8.437 -8.566 -13.869 1.00 89.00 96 LEU A N 1
ATOM 741 C CA . LEU A 1 96 ? 8.995 -8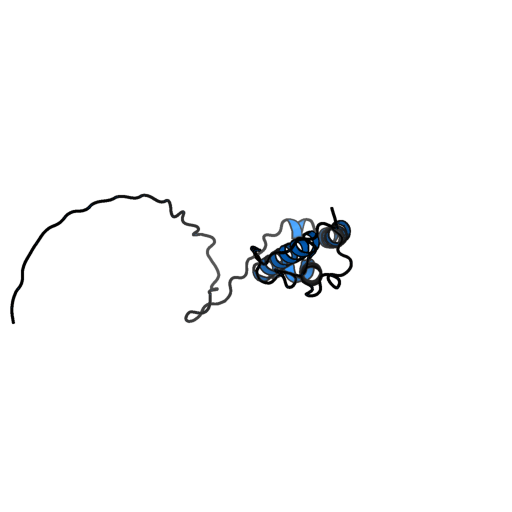.160 -12.583 1.00 89.00 96 LEU A CA 1
ATOM 742 C C . LEU A 1 96 ? 9.901 -9.276 -12.053 1.00 89.00 96 LEU A C 1
ATOM 744 O O . LEU A 1 96 ? 9.465 -10.411 -11.849 1.00 89.00 96 LEU A O 1
ATOM 748 N N . LYS A 1 97 ? 11.179 -8.953 -11.861 1.00 87.19 97 LYS A N 1
ATOM 749 C CA . LYS A 1 97 ? 12.144 -9.866 -11.256 1.00 87.19 97 LYS A CA 1
ATOM 750 C C . LYS A 1 97 ? 11.994 -9.773 -9.742 1.00 87.19 97 LYS A C 1
ATOM 752 O O . LYS A 1 97 ? 12.133 -8.664 -9.220 1.00 87.19 97 LYS A O 1
ATOM 757 N N . PRO A 1 98 ? 11.667 -10.877 -9.046 1.00 86.06 98 PRO A N 1
ATOM 758 C CA . PRO A 1 98 ? 11.659 -10.845 -7.600 1.00 86.06 98 PRO A CA 1
ATOM 759 C C . PRO A 1 98 ? 13.074 -10.571 -7.087 1.00 86.06 98 PRO A C 1
ATOM 761 O O . PRO A 1 98 ? 14.067 -10.870 -7.758 1.00 86.06 98 PRO A O 1
ATOM 764 N N . HIS A 1 99 ? 13.155 -10.022 -5.886 1.00 82.56 99 HIS A N 1
ATOM 765 C CA . HIS A 1 99 ? 14.357 -10.025 -5.075 1.00 82.56 99 HIS A CA 1
ATOM 766 C C . HIS A 1 99 ? 14.047 -10.847 -3.825 1.00 82.56 99 HIS A C 1
ATOM 768 O O . HIS A 1 99 ? 13.297 -10.400 -2.962 1.00 82.56 99 HIS A O 1
ATOM 774 N N . PHE A 1 100 ? 14.585 -12.066 -3.739 1.00 71.44 100 PHE A N 1
ATOM 775 C CA . PHE A 1 100 ? 14.738 -12.710 -2.434 1.00 71.44 100 PHE A CA 1
ATOM 776 C C . PHE A 1 100 ? 16.079 -12.197 -1.822 1.00 71.44 100 PHE A C 1
ATOM 778 O O . PHE A 1 100 ? 16.994 -11.881 -2.591 1.00 71.44 100 PHE A O 1
ATOM 785 N N . PRO A 1 101 ? 16.208 -12.022 -0.489 1.00 58.12 101 PRO A N 1
ATOM 786 C CA . PRO A 1 101 ? 17.447 -11.535 0.167 1.00 58.12 101 PRO A CA 1
ATOM 787 C C . PRO A 1 101 ? 18.599 -12.565 0.106 1.00 58.12 101 PRO A C 1
ATOM 789 O O . PRO A 1 101 ? 18.330 -13.667 -0.331 1.00 58.12 101 PRO A O 1
ATOM 792 N N . THR A 1 102 ? 19.837 -12.283 0.571 1.00 55.00 102 THR A N 1
ATOM 793 C CA . THR A 1 102 ? 20.986 -13.251 0.638 1.00 55.00 102 THR A CA 1
ATOM 794 C C . THR A 1 102 ? 21.450 -13.534 2.088 1.00 55.00 102 THR A C 1
ATOM 796 O O . THR A 1 102 ? 21.588 -12.575 2.842 1.00 55.00 102 THR A O 1
ATOM 799 N N . THR A 1 103 ? 21.747 -14.764 2.568 1.00 55.84 103 THR A N 1
ATOM 800 C CA . THR A 1 103 ? 22.082 -16.083 1.959 1.00 55.84 103 THR A CA 1
ATOM 801 C C . THR A 1 103 ? 23.556 -16.400 2.096 1.00 55.84 103 THR A C 1
ATOM 803 O O . THR A 1 103 ? 24.114 -17.077 1.239 1.00 55.84 103 THR A O 1
ATOM 806 N N . VAL A 1 104 ? 24.127 -16.062 3.257 1.00 52.53 104 VAL A N 1
ATOM 807 C CA . VAL A 1 104 ? 25.154 -16.906 3.878 1.00 52.53 104 VAL A CA 1
ATOM 808 C C . VAL A 1 104 ? 24.799 -17.153 5.362 1.00 52.53 104 VAL A C 1
ATOM 810 O O . VAL A 1 104 ? 24.444 -16.222 6.078 1.00 52.53 104 VAL A O 1
ATOM 813 N N . ASN A 1 105 ? 24.880 -18.406 5.830 1.00 46.09 105 ASN A N 1
ATOM 814 C CA . ASN A 1 105 ? 24.802 -18.815 7.250 1.00 46.09 105 ASN A CA 1
ATOM 815 C C . ASN A 1 105 ? 23.477 -18.566 8.025 1.00 46.09 105 ASN A C 1
ATOM 817 O O . ASN A 1 105 ? 23.514 -18.182 9.191 1.00 46.09 105 ASN A O 1
ATOM 821 N N . GLY A 1 106 ? 22.310 -18.833 7.422 1.00 50.09 106 GLY A N 1
ATOM 822 C CA . GLY A 1 106 ? 21.011 -18.872 8.134 1.00 50.09 106 GLY A CA 1
ATOM 823 C C . GLY A 1 106 ? 20.147 -17.603 8.059 1.00 50.09 106 GLY A C 1
ATOM 824 O O . GLY A 1 106 ? 19.064 -17.570 8.636 1.00 50.09 106 GLY A O 1
ATOM 825 N N . PHE A 1 107 ? 20.589 -16.586 7.319 1.00 48.47 107 PHE A N 1
ATOM 826 C CA . PHE A 1 107 ? 19.888 -15.314 7.097 1.00 48.47 107 PHE A CA 1
ATOM 827 C C . PHE A 1 107 ? 19.456 -15.218 5.601 1.00 48.47 107 PHE A C 1
ATOM 829 O O . PHE A 1 107 ? 20.392 -15.078 4.832 1.00 48.47 107 PHE A O 1
ATOM 836 N N . PRO A 1 108 ? 18.145 -15.306 5.204 1.00 47.00 108 PRO A N 1
ATOM 837 C CA . PRO A 1 108 ? 17.509 -15.701 3.891 1.00 47.00 108 PRO A CA 1
ATOM 838 C C . PRO A 1 108 ? 18.122 -15.371 2.497 1.00 47.00 108 PRO A C 1
ATOM 840 O O . PRO A 1 108 ? 18.835 -14.393 2.394 1.00 47.00 108 PRO A O 1
ATOM 843 N N . SER A 1 109 ? 17.824 -16.173 1.433 1.00 51.81 109 SER A N 1
ATOM 844 C CA . SER A 1 109 ? 18.791 -16.657 0.382 1.00 51.81 109 SER A CA 1
ATOM 845 C C . SER A 1 109 ? 18.749 -16.175 -1.096 1.00 51.81 109 SER A C 1
ATOM 847 O O . SER A 1 109 ? 17.748 -16.405 -1.769 1.00 51.81 109 SER A O 1
ATOM 849 N N . TYR A 1 110 ? 19.890 -15.681 -1.649 1.00 47.88 110 TYR A N 1
ATOM 850 C CA . TYR A 1 110 ? 20.087 -15.337 -3.079 1.00 47.88 110 TYR A CA 1
ATOM 851 C C . TYR A 1 110 ? 21.474 -15.717 -3.626 1.00 47.88 110 TYR A C 1
ATOM 853 O O . TYR A 1 110 ? 22.410 -14.917 -3.658 1.00 47.88 110 TYR A O 1
ATOM 861 N N . SER A 1 111 ? 21.569 -16.940 -4.135 1.00 46.50 111 SER A N 1
ATOM 862 C CA . SER A 1 111 ? 22.222 -17.197 -5.419 1.00 46.50 111 SER A CA 1
ATOM 863 C C . SER A 1 111 ? 21.096 -17.345 -6.442 1.00 46.50 111 SER A C 1
ATOM 865 O O . SER A 1 111 ? 20.161 -18.104 -6.195 1.00 46.50 111 SER A O 1
ATOM 867 N N . GLY A 1 112 ? 21.139 -16.591 -7.541 1.00 51.75 112 GLY A N 1
ATOM 868 C CA . GLY A 1 112 ? 20.119 -16.706 -8.587 1.00 51.75 112 GLY A CA 1
ATOM 869 C C . GLY A 1 112 ? 20.108 -18.092 -9.244 1.00 51.75 112 GLY A C 1
ATOM 870 O O . GLY A 1 112 ? 21.081 -18.829 -9.130 1.00 51.75 112 GLY A O 1
ATOM 871 N N . GLU A 1 113 ? 19.028 -18.366 -9.985 1.00 47.91 113 GLU A N 1
ATOM 872 C CA . GLU A 1 113 ? 18.763 -19.588 -10.777 1.00 47.91 113 GLU A CA 1
ATOM 873 C C . GLU A 1 113 ? 18.152 -20.790 -10.020 1.00 47.91 113 GLU A C 1
ATOM 875 O O . GLU A 1 113 ? 18.817 -21.779 -9.742 1.00 47.91 113 GLU A O 1
ATOM 880 N N . SER A 1 114 ? 16.830 -20.751 -9.794 1.00 42.69 114 SER A N 1
ATOM 881 C CA . SER A 1 114 ? 15.879 -21.654 -10.484 1.00 42.69 114 SER A CA 1
ATOM 882 C C . SER A 1 114 ? 14.423 -21.242 -10.203 1.00 42.69 114 SER A C 1
ATOM 884 O O . SER A 1 114 ? 14.030 -21.117 -9.048 1.00 42.69 114 SER A O 1
ATOM 886 N N . ASP A 1 115 ? 13.610 -21.046 -11.250 1.00 48.19 115 ASP A N 1
ATOM 887 C CA . ASP A 1 115 ? 12.140 -20.961 -11.139 1.00 48.19 115 ASP A CA 1
ATOM 888 C C . ASP A 1 115 ? 11.561 -22.394 -11.190 1.00 48.19 115 ASP A C 1
ATOM 890 O O . ASP A 1 115 ? 11.024 -22.838 -12.209 1.00 48.19 115 ASP A O 1
ATOM 894 N N . SER A 1 116 ? 11.687 -23.134 -10.090 1.00 46.06 116 SER A N 1
ATOM 895 C CA . SER A 1 116 ? 10.948 -24.375 -9.826 1.00 46.06 116 SER A CA 1
ATOM 896 C C . SER A 1 116 ? 10.734 -24.536 -8.316 1.00 46.06 116 SER A C 1
ATOM 898 O O . SER A 1 116 ? 11.427 -23.896 -7.533 1.00 46.06 116 SER A O 1
ATOM 900 N N . ASP A 1 117 ? 9.775 -25.384 -7.931 1.00 41.66 117 ASP A N 1
ATOM 901 C CA . ASP A 1 117 ? 9.539 -25.871 -6.555 1.00 41.66 117 ASP A CA 1
ATOM 902 C C . ASP A 1 117 ? 8.473 -25.108 -5.737 1.00 41.66 117 ASP A C 1
ATOM 904 O O . ASP A 1 117 ? 8.664 -24.707 -4.591 1.00 41.66 117 ASP A O 1
ATOM 908 N N . TYR A 1 118 ? 7.264 -25.020 -6.304 1.00 43.25 118 TYR A N 1
ATOM 909 C CA . TYR A 1 118 ? 6.042 -25.211 -5.511 1.00 43.25 118 TYR A CA 1
ATOM 910 C C . TYR A 1 118 ? 5.604 -26.675 -5.656 1.00 43.25 118 TYR A C 1
ATOM 912 O O . TYR A 1 118 ? 4.733 -26.983 -6.473 1.00 43.25 118 TYR A O 1
ATOM 920 N N . GLU A 1 119 ? 6.212 -27.591 -4.897 1.00 40.47 119 GLU A N 1
ATOM 921 C CA . GLU A 1 119 ? 5.658 -28.945 -4.794 1.00 40.47 119 GLU A CA 1
ATOM 922 C C . GLU A 1 119 ? 4.320 -28.902 -4.047 1.00 40.47 119 GLU A C 1
ATOM 924 O O . GLU A 1 119 ? 4.208 -28.374 -2.937 1.00 40.47 119 GLU A O 1
ATOM 929 N N . LEU A 1 120 ? 3.282 -29.466 -4.671 1.00 42.50 120 LEU A N 1
ATOM 930 C CA . LEU A 1 120 ? 2.010 -29.705 -4.007 1.00 42.50 120 LEU A CA 1
ATOM 931 C C . LEU A 1 120 ? 2.204 -30.765 -2.919 1.00 42.50 120 LEU A C 1
ATOM 933 O O . LEU A 1 120 ? 2.265 -31.957 -3.217 1.00 42.50 120 LEU A O 1
ATOM 937 N N . LEU A 1 121 ? 2.179 -30.345 -1.654 1.00 39.12 121 LEU A N 1
ATOM 938 C CA . LEU A 1 121 ? 1.892 -31.242 -0.537 1.00 39.12 121 LEU A CA 1
ATOM 939 C C . LEU A 1 121 ? 0.417 -31.669 -0.600 1.00 39.12 121 LEU A C 1
ATOM 941 O O . LEU A 1 121 ? -0.444 -31.125 0.092 1.00 39.12 121 LEU A O 1
ATOM 945 N N . THR A 1 122 ? 0.118 -32.635 -1.470 1.00 37.94 122 THR A N 1
ATOM 946 C CA . THR A 1 122 ? -1.150 -33.363 -1.438 1.00 37.94 122 THR A CA 1
ATOM 947 C C . THR A 1 122 ? -1.177 -34.261 -0.211 1.00 37.94 122 THR A C 1
ATOM 949 O O . THR A 1 122 ? -0.367 -35.180 -0.094 1.00 37.94 122 THR A O 1
ATOM 952 N N . ASP A 1 123 ? -2.142 -34.013 0.671 1.00 41.97 123 ASP A N 1
ATOM 953 C CA . ASP A 1 123 ? -2.512 -34.935 1.739 1.00 41.97 123 ASP A CA 1
ATOM 954 C C . ASP A 1 123 ? -2.805 -36.335 1.169 1.00 41.97 123 ASP A C 1
ATOM 956 O O . ASP A 1 123 ? -3.441 -36.489 0.121 1.00 41.97 123 ASP A O 1
ATOM 960 N N . SER A 1 124 ? -2.299 -37.361 1.844 1.00 39.19 124 SER A N 1
ATOM 961 C CA . SER A 1 124 ? -2.539 -38.773 1.546 1.00 39.19 124 SER A CA 1
ATOM 962 C C . SER A 1 124 ? -2.226 -39.595 2.789 1.00 39.19 124 SER A C 1
ATOM 964 O O . SER A 1 124 ? -1.159 -40.197 2.923 1.00 39.19 124 SER A O 1
ATOM 966 N N . GLY A 1 125 ? -3.174 -39.605 3.723 1.00 41.56 125 GLY A N 1
ATOM 967 C CA . GLY A 1 125 ? -3.119 -40.481 4.885 1.00 41.56 125 GLY A CA 1
ATOM 968 C C . GLY A 1 125 ? -3.018 -41.958 4.489 1.00 41.56 125 GLY A C 1
ATOM 969 O O . GLY A 1 125 ? -3.825 -42.469 3.714 1.00 41.56 125 GLY A O 1
ATOM 970 N N . ALA A 1 126 ? -2.057 -42.659 5.087 1.00 36.69 126 ALA A N 1
ATOM 971 C CA . ALA A 1 126 ? -1.984 -44.114 5.091 1.00 36.69 126 ALA A CA 1
ATOM 972 C C . ALA A 1 126 ? -1.604 -44.587 6.500 1.00 36.69 126 ALA A C 1
ATOM 974 O O . ALA A 1 126 ? -0.435 -44.652 6.873 1.00 36.69 126 ALA A O 1
ATOM 975 N N . SER A 1 127 ? -2.623 -44.904 7.294 1.00 44.66 127 SER A N 1
ATOM 976 C CA . SER A 1 127 ? -2.488 -45.591 8.577 1.00 44.66 127 SER A CA 1
ATOM 977 C C . SER A 1 127 ? -1.876 -46.985 8.402 1.00 44.66 127 SER A C 1
ATOM 979 O O . SER A 1 127 ? -2.291 -47.734 7.517 1.00 44.66 127 SER A O 1
ATOM 981 N N . ASN A 1 128 ? -0.963 -47.372 9.294 1.00 39.62 128 ASN A N 1
ATOM 982 C CA . ASN A 1 128 ? -0.658 -48.776 9.577 1.00 39.62 128 ASN A CA 1
ATOM 983 C C . ASN A 1 128 ? -0.058 -48.901 10.985 1.00 39.62 128 ASN A C 1
ATOM 985 O O . ASN A 1 128 ? 1.153 -48.796 11.170 1.00 39.62 128 ASN A O 1
ATOM 989 N N . ASP A 1 129 ? -0.914 -49.173 11.966 1.00 40.16 129 ASP A N 1
ATOM 990 C CA . ASP A 1 129 ? -0.494 -49.785 13.223 1.00 40.16 129 ASP A CA 1
ATOM 991 C C . ASP A 1 129 ? 0.037 -51.198 12.947 1.00 40.16 129 ASP A C 1
ATOM 993 O O . ASP A 1 129 ? -0.643 -51.972 12.268 1.00 40.16 129 ASP A O 1
ATOM 997 N N . ARG A 1 130 ? 1.194 -51.567 13.516 1.00 41.22 130 ARG A N 1
ATOM 998 C CA . ARG A 1 130 ? 1.503 -52.952 13.924 1.00 41.22 130 ARG A CA 1
ATOM 999 C C . ARG A 1 130 ? 2.426 -52.965 15.141 1.00 41.22 130 ARG A C 1
ATOM 1001 O O . ARG A 1 130 ? 3.548 -52.473 15.083 1.00 41.22 130 ARG A O 1
ATOM 1008 N N . GLU A 1 131 ? 1.942 -53.574 16.218 1.00 41.50 131 GLU A N 1
ATOM 1009 C CA . GLU A 1 131 ? 2.733 -54.001 17.375 1.00 41.50 131 GLU A CA 1
ATOM 1010 C C . GLU A 1 131 ? 3.752 -55.089 16.992 1.00 41.50 131 GLU A C 1
ATOM 1012 O O . GLU A 1 131 ? 3.449 -55.931 16.144 1.00 41.50 131 GLU A O 1
ATOM 1017 N N . ALA A 1 132 ? 4.893 -55.134 17.694 1.00 37.00 132 ALA A N 1
ATOM 1018 C CA . ALA A 1 132 ? 5.422 -56.353 18.329 1.00 37.00 132 ALA A CA 1
ATOM 1019 C C . ALA A 1 132 ? 6.653 -56.059 19.225 1.00 37.00 132 ALA A C 1
ATOM 1021 O O . ALA A 1 132 ? 7.556 -55.330 18.828 1.00 37.00 132 ALA A O 1
ATOM 1022 N N . SER A 1 133 ? 6.637 -56.665 20.419 1.00 44.75 133 SER A N 1
ATOM 1023 C CA . SER A 1 133 ? 7.730 -57.197 21.276 1.00 44.75 133 SER A CA 1
ATOM 1024 C C . SER A 1 133 ? 9.177 -57.277 20.704 1.00 44.75 133 SER A C 1
ATOM 1026 O O . SER A 1 133 ? 9.349 -57.471 19.507 1.00 44.75 133 SER A O 1
ATOM 1028 N N . ASP A 1 134 ? 10.270 -57.289 21.490 1.00 41.31 134 ASP A N 1
ATOM 1029 C CA . ASP A 1 134 ? 10.410 -57.813 22.867 1.00 41.31 134 ASP A CA 1
ATOM 1030 C C . ASP A 1 134 ? 11.700 -57.365 23.625 1.00 41.31 134 ASP A C 1
ATOM 1032 O O . ASP A 1 134 ? 12.637 -56.834 23.032 1.00 41.31 134 ASP A O 1
ATOM 1036 N N . SER A 1 135 ? 11.717 -57.644 24.935 1.00 49.22 135 SER A N 1
ATOM 1037 C CA . SER A 1 135 ? 12.823 -57.875 25.900 1.00 49.22 135 SER A CA 1
ATOM 1038 C C . SER A 1 135 ? 14.311 -57.526 25.615 1.00 49.22 135 SER A C 1
ATOM 1040 O O . SER A 1 135 ? 14.946 -58.117 24.743 1.00 49.22 135 SER A O 1
ATOM 1042 N N . ASN A 1 136 ? 14.918 -56.750 26.531 1.00 42.78 136 ASN A N 1
ATOM 1043 C CA . ASN A 1 136 ? 16.163 -57.040 27.298 1.00 42.78 136 ASN A CA 1
ATOM 1044 C C . ASN A 1 136 ? 16.318 -55.930 28.376 1.00 42.78 136 ASN A C 1
ATOM 1046 O O . ASN A 1 136 ? 16.116 -54.769 28.038 1.00 42.78 136 ASN A O 1
ATOM 1050 N N . ALA A 1 137 ? 16.500 -56.135 29.689 1.00 41.81 137 ALA A N 1
ATOM 1051 C CA . ALA A 1 137 ? 17.251 -57.103 30.512 1.00 41.81 137 ALA A CA 1
ATOM 1052 C C . ALA A 1 137 ? 18.710 -56.677 30.804 1.00 41.81 137 ALA A C 1
A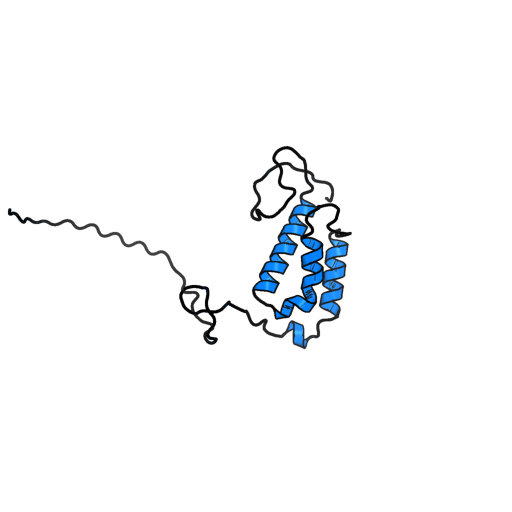TOM 1054 O O . ALA A 1 137 ? 19.474 -56.470 29.867 1.00 41.81 137 ALA A O 1
ATOM 1055 N N . GLU A 1 138 ? 19.038 -56.632 32.110 1.00 43.50 138 GLU A N 1
ATOM 1056 C CA . GLU A 1 138 ? 20.354 -56.376 32.751 1.00 43.50 138 GLU A CA 1
ATOM 1057 C C . GLU A 1 138 ? 20.873 -54.916 32.623 1.00 43.50 138 GLU A C 1
ATOM 1059 O O . GLU A 1 138 ? 20.698 -54.275 31.590 1.00 43.50 138 GLU A O 1
ATOM 1064 N N . GLU A 1 139 ? 21.436 -54.266 33.654 1.00 37.44 139 GLU A N 1
ATOM 1065 C CA . GLU A 1 139 ? 21.949 -54.690 34.983 1.00 37.44 139 GLU A CA 1
ATOM 1066 C C . GLU A 1 139 ? 21.472 -53.743 36.113 1.00 37.44 139 GLU A C 1
ATOM 1068 O O . GLU A 1 139 ? 21.443 -52.511 35.881 1.00 37.44 139 GLU A O 1
#

pLDDT: mean 74.41, std 20.36, range [36.69, 94.75]

Organism: NCBI:txid1033252

Sequence (139 aa):
PENTQVVGVFGQDKTVPELSKTIPYNLFKVDIYQLGNVFNALIEKYPAMAPYFGPLATSMTQQSSDERPTCTASQALAHFEIICSHLSSTDLRSRLKPHFPTTVNGFPSYSGESDSDYELLTDSGASNDREASDSNAEE

Foldseek 3Di:
DFPDWDAACDDPDNLQQPHHNPDTDTVVLVVLQVVLVVLVVVCLFFVVCCVQCVVLSCLSNDRDSPSVDPDDVVVSVVSVVVSVVPADPVNVVDDRDTDWDDDDDPDTHDDDDDPDDPDDPDDDDDDDDDDDDDDDDDD

Radius of gyration: 24.56 Å; chains: 1; bounding box: 46×71×58 Å